Protein AF-A0A6G1GHL9-F1 (afdb_monomer)

Sequence (112 aa):
MAHLPLRDIEAWVNRSIEERRAEVAKRKGYVARPMNSFMLYRSAFADRTKEWCTQNNHQVVSSISGESWPLEPPEIREQYNEWARIERVNHQNAHPNYKFSPSKAGVNKKRK

Organism: NCBI:txid1392243

Foldseek 3Di:
DDPDFFPDLVCVLPPALVVQVVVCVVVVNDRDDQDALLRSQLNRCQVVVCVVVVDNDPVVSSVVSVVCVVVDDPVSSVVSRVSSVSSNVNSCVSCVPDDDDPPPDPDDPDPD

Radius of gyration: 15.87 Å; Cα contacts (8 Å, |Δi|>4): 78; chains: 1; bounding box: 41×31×41 Å

Nearest PDB structures (foldseek):
  4y60-assembly1_C  TM=8.985E-01  e=7.296E-03  Mus musculus
  6t78-assembly1_A  TM=8.575E-01  e=9.084E-03  Homo sapiens
  6jrp-assembly2_D  TM=8.679E-01  e=1.131E-02  Homo sapiens
  7m5w-assembly1_A  TM=8.654E-01  e=1.852E-02  Homo sapiens
  2e6o-assembly1_A  TM=8.977E-01  e=3.988E-02  Homo sapiens

Mean predicted aligned error: 7.63 Å

Solvent-accessible surface area (backbone atoms only — not comparable to full-atom values): 6756 Å² total; per-residue (Å²): 130,85,79,71,77,61,53,65,59,67,60,58,44,66,53,50,55,65,57,57,51,49,54,19,55,76,49,77,66,49,76,74,80,66,51,46,34,66,56,49,52,40,57,29,44,41,65,60,45,34,68,73,56,81,46,91,4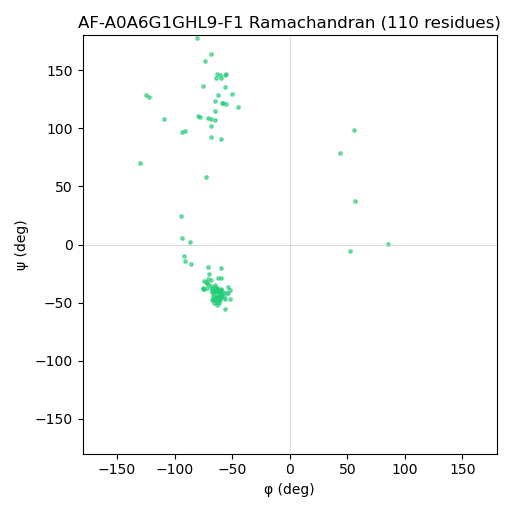9,67,64,59,45,49,53,54,41,60,65,45,59,81,72,50,55,68,68,58,56,49,52,33,46,51,46,20,52,47,22,45,51,49,45,41,71,59,38,74,85,70,69,94,69,82,73,85,73,79,75,86,80,79,86,126

Secondary structure (DSSP, 8-state):
---PPPP-HHHHHT--HHHHHHHHHHTTT--PPPP-HHHHHHHHHHHHHHHHHSS--HHHHHHHHHHHGGGS-HHHHHHHHHHHHHHHHHHHHH-TT---------S-----

Structure (mmCIF, N/CA/C/O backbone):
data_AF-A0A6G1GHL9-F1
#
_entry.id   AF-A0A6G1GHL9-F1
#
loop_
_atom_site.group_PDB
_atom_site.id
_atom_site.type_symbol
_atom_site.label_atom_id
_atom_site.label_alt_id
_atom_site.label_comp_id
_atom_site.label_asym_id
_atom_site.label_entity_id
_atom_site.label_seq_id
_atom_site.pdbx_PDB_ins_code
_atom_site.Cartn_x
_atom_site.Cartn_y
_atom_site.Cartn_z
_atom_site.occupancy
_atom_site.B_iso_or_equiv
_atom_site.auth_seq_id
_atom_site.auth_comp_id
_atom_site.auth_asym_id
_atom_site.auth_atom_id
_atom_site.pdbx_PDB_model_num
ATOM 1 N N . MET A 1 1 ? -21.022 18.494 3.499 1.00 39.38 1 MET A N 1
ATOM 2 C CA . MET A 1 1 ? -19.700 17.937 3.858 1.00 39.38 1 MET A CA 1
ATOM 3 C C . MET A 1 1 ? -19.109 17.348 2.591 1.00 39.38 1 MET A C 1
ATOM 5 O O . MET A 1 1 ? -19.753 16.490 2.004 1.00 39.38 1 MET A O 1
ATOM 9 N N . ALA A 1 2 ? -17.987 17.870 2.092 1.00 42.25 2 ALA A N 1
ATOM 10 C CA . ALA A 1 2 ? -17.382 17.351 0.868 1.00 42.25 2 ALA A CA 1
ATOM 11 C C . ALA A 1 2 ? -16.910 15.911 1.123 1.00 42.25 2 ALA A C 1
ATOM 13 O O . ALA A 1 2 ? -16.045 15.683 1.968 1.00 42.25 2 ALA A O 1
ATOM 14 N N . HIS A 1 3 ? -17.516 14.932 0.447 1.00 50.50 3 HIS A N 1
ATOM 15 C CA . HIS A 1 3 ? -17.009 13.565 0.431 1.00 50.50 3 HIS A CA 1
ATOM 16 C C . HIS A 1 3 ? -15.694 13.583 -0.339 1.00 50.50 3 HIS A C 1
ATOM 18 O O . HIS A 1 3 ? -15.686 13.485 -1.562 1.00 50.50 3 HIS A O 1
ATOM 24 N N . LEU A 1 4 ? -14.580 13.750 0.369 1.00 56.78 4 LEU A N 1
ATOM 25 C CA . LEU A 1 4 ? -13.271 13.560 -0.238 1.00 56.78 4 LEU A CA 1
ATOM 26 C C . LEU A 1 4 ? -13.214 12.127 -0.764 1.00 56.78 4 LEU A C 1
ATOM 28 O O . LEU A 1 4 ? -13.451 11.200 0.033 1.00 56.78 4 LEU A O 1
ATOM 32 N N . PRO A 1 5 ? -12.972 11.934 -2.070 1.00 66.12 5 PRO A N 1
ATOM 33 C CA . PRO A 1 5 ? -12.921 10.605 -2.641 1.00 66.12 5 PRO A CA 1
ATOM 34 C C . PRO A 1 5 ? -11.777 9.851 -1.969 1.00 66.12 5 PRO A C 1
ATOM 36 O O . PRO A 1 5 ? -10.659 10.356 -1.855 1.00 66.12 5 PRO A O 1
ATOM 39 N N . LEU A 1 6 ? -12.077 8.653 -1.467 1.00 71.88 6 LEU A N 1
ATOM 40 C CA . LEU A 1 6 ? -11.020 7.744 -1.050 1.00 71.88 6 LEU A CA 1
ATOM 41 C C . LEU A 1 6 ? -10.168 7.439 -2.276 1.00 71.88 6 LEU A C 1
ATOM 43 O O . LEU A 1 6 ? -10.676 7.370 -3.398 1.00 71.88 6 LEU A O 1
ATOM 47 N N . ARG A 1 7 ? -8.867 7.263 -2.058 1.00 83.12 7 ARG A N 1
ATOM 48 C CA . ARG A 1 7 ? -7.986 6.831 -3.134 1.00 83.12 7 ARG A CA 1
ATOM 49 C C . ARG A 1 7 ? -8.506 5.519 -3.711 1.00 83.12 7 ARG A C 1
ATOM 51 O O . ARG A 1 7 ? -8.812 4.593 -2.963 1.00 83.12 7 ARG A O 1
ATOM 58 N N . ASP A 1 8 ? -8.527 5.440 -5.033 1.00 88.62 8 ASP A N 1
ATOM 59 C CA . ASP A 1 8 ? -8.889 4.223 -5.740 1.00 88.62 8 ASP A CA 1
ATOM 60 C C . ASP A 1 8 ? -7.806 3.147 -5.538 1.00 88.62 8 ASP A C 1
ATOM 62 O O . ASP A 1 8 ? -6.708 3.195 -6.109 1.00 88.62 8 ASP A O 1
ATOM 66 N N . ILE A 1 9 ? -8.100 2.203 -4.642 1.00 91.81 9 ILE A N 1
ATOM 67 C CA . ILE A 1 9 ? -7.216 1.080 -4.329 1.00 91.81 9 ILE A CA 1
ATOM 68 C C . ILE A 1 9 ? -7.227 0.044 -5.447 1.00 91.81 9 ILE A C 1
ATOM 70 O O . ILE A 1 9 ? -6.193 -0.574 -5.697 1.00 91.81 9 ILE A O 1
ATOM 74 N N . GLU A 1 10 ? -8.342 -0.110 -6.156 1.00 91.50 10 GLU A N 1
ATOM 75 C CA . GLU A 1 10 ? -8.448 -1.035 -7.277 1.00 91.50 10 GLU A CA 1
ATOM 76 C C . GLU A 1 10 ? -7.546 -0.593 -8.434 1.00 91.50 10 GLU A C 1
ATOM 78 O O . GLU A 1 10 ? -6.733 -1.383 -8.925 1.00 91.50 10 GLU A O 1
ATOM 83 N N . ALA A 1 11 ? -7.605 0.688 -8.805 1.00 92.50 11 ALA A N 1
ATOM 84 C CA . ALA A 1 11 ? -6.700 1.269 -9.792 1.00 92.50 11 ALA A CA 1
ATOM 85 C C . ALA A 1 11 ? -5.238 1.154 -9.342 1.00 92.50 11 ALA A C 1
ATOM 87 O O . ALA A 1 11 ? -4.355 0.830 -10.137 1.00 92.50 11 ALA A O 1
ATOM 88 N N . TRP A 1 12 ? -4.966 1.351 -8.046 1.00 91.44 12 TRP A N 1
ATOM 89 C CA . TRP A 1 12 ? -3.618 1.180 -7.517 1.00 91.44 12 TRP A CA 1
ATOM 90 C C . TRP A 1 12 ? -3.107 -0.252 -7.693 1.00 91.44 12 TRP A C 1
ATOM 92 O O . TRP A 1 12 ? -2.003 -0.431 -8.206 1.00 91.44 12 TRP A O 1
ATOM 102 N N . VAL A 1 13 ? -3.858 -1.280 -7.293 1.00 93.44 13 VAL A N 1
ATOM 103 C CA . VAL A 1 13 ? -3.370 -2.669 -7.385 1.00 93.44 13 VAL A CA 1
ATOM 104 C C . VAL A 1 13 ? -3.271 -3.171 -8.824 1.00 93.44 13 VAL A C 1
ATOM 106 O O . VAL A 1 13 ? -2.415 -4.011 -9.114 1.00 93.44 13 VAL A O 1
ATOM 109 N N . ASN A 1 14 ? -4.058 -2.608 -9.740 1.00 93.44 14 ASN A N 1
ATOM 110 C CA . ASN A 1 14 ? -4.039 -2.946 -11.164 1.00 93.44 14 ASN A CA 1
ATOM 111 C C . ASN A 1 14 ? -3.136 -2.041 -12.021 1.00 93.44 14 ASN A C 1
ATOM 113 O O . ASN A 1 14 ? -3.090 -2.213 -13.237 1.00 93.44 14 ASN A O 1
ATOM 117 N N . ARG A 1 15 ? -2.373 -1.125 -11.406 1.00 94.38 15 ARG A N 1
ATOM 118 C CA . ARG A 1 15 ? -1.402 -0.273 -12.114 1.00 94.38 15 ARG A CA 1
ATOM 119 C C . ARG A 1 15 ? -0.379 -1.090 -12.906 1.00 94.38 15 ARG A C 1
ATOM 121 O O . ARG A 1 15 ? 0.034 -2.177 -12.468 1.00 94.38 15 ARG A O 1
ATOM 128 N N . SER A 1 16 ? 0.044 -0.550 -14.046 1.00 94.62 16 SER A N 1
ATOM 129 C CA . SER A 1 16 ? 0.800 -1.295 -15.052 1.00 94.62 16 SER A CA 1
ATOM 130 C C . SER A 1 16 ? 2.215 -1.664 -14.583 1.00 94.62 16 SER A C 1
ATOM 132 O O . SER A 1 16 ? 2.760 -1.113 -13.617 1.00 94.62 16 SER A O 1
ATOM 134 N N . ILE A 1 17 ? 2.850 -2.616 -15.273 1.00 92.88 17 ILE A N 1
ATOM 135 C CA . ILE A 1 17 ? 4.242 -2.997 -14.986 1.00 92.88 17 ILE A CA 1
ATOM 136 C C . ILE A 1 17 ? 5.184 -1.810 -15.232 1.00 92.88 17 ILE A C 1
ATOM 138 O O . ILE A 1 17 ? 6.137 -1.617 -14.473 1.00 92.88 17 ILE A O 1
ATOM 142 N N . GLU A 1 18 ? 4.919 -1.002 -16.260 1.00 93.94 18 GLU A N 1
ATOM 143 C CA . GLU A 1 18 ? 5.682 0.205 -16.584 1.00 93.94 18 GLU A CA 1
ATOM 144 C C . GLU A 1 18 ? 5.622 1.218 -15.440 1.00 93.94 18 GLU A C 1
ATOM 146 O O . GLU A 1 18 ? 6.666 1.708 -15.006 1.00 93.94 18 GLU A O 1
ATOM 151 N N . GLU A 1 19 ? 4.431 1.475 -14.891 1.00 93.69 19 GLU A N 1
ATOM 152 C CA . GLU A 1 19 ? 4.251 2.386 -13.757 1.00 93.69 19 GLU A CA 1
ATOM 153 C C . GLU A 1 19 ? 5.009 1.896 -12.519 1.00 93.69 19 GLU A C 1
ATOM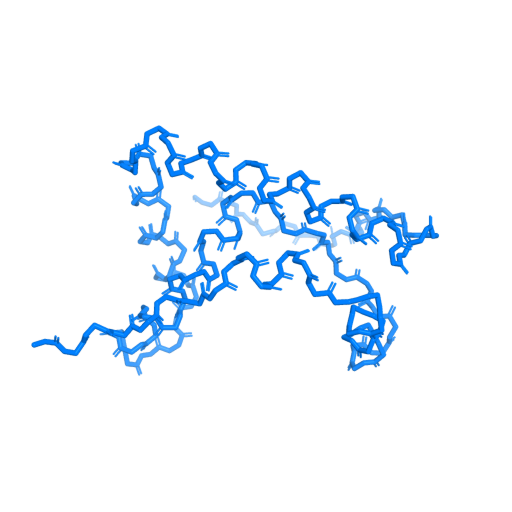 155 O O . GLU A 1 19 ? 5.770 2.651 -11.907 1.00 93.69 19 GLU A O 1
ATOM 160 N N . ARG A 1 20 ? 4.896 0.601 -12.196 1.00 92.56 20 ARG A N 1
ATOM 161 C CA . ARG A 1 20 ? 5.627 -0.025 -11.077 1.00 92.56 20 ARG A CA 1
ATOM 162 C C . ARG A 1 20 ? 7.141 0.103 -11.247 1.00 92.56 20 ARG A C 1
ATOM 164 O O . ARG A 1 20 ? 7.856 0.442 -10.305 1.00 92.56 20 ARG A O 1
ATOM 171 N N . ARG A 1 21 ? 7.659 -0.117 -12.457 1.00 91.50 21 ARG A N 1
ATOM 172 C CA . ARG A 1 21 ? 9.091 0.056 -12.757 1.00 91.50 21 ARG A CA 1
ATOM 173 C C . ARG A 1 21 ? 9.520 1.522 -12.687 1.00 91.50 21 ARG A C 1
ATOM 175 O O . ARG A 1 21 ? 10.600 1.804 -12.165 1.00 91.50 21 ARG A O 1
ATOM 182 N N . ALA A 1 22 ? 8.679 2.453 -13.130 1.00 93.00 22 ALA A N 1
ATOM 183 C CA . ALA A 1 22 ? 8.941 3.885 -13.023 1.00 93.00 22 ALA A CA 1
ATOM 184 C C . ALA A 1 22 ? 9.010 4.353 -11.557 1.00 93.00 22 ALA A C 1
ATOM 186 O O . ALA A 1 22 ? 9.873 5.162 -11.212 1.00 93.00 22 ALA A O 1
ATOM 187 N N . GLU A 1 23 ? 8.167 3.819 -10.664 1.00 91.25 23 GLU A N 1
ATOM 188 C CA . GLU A 1 23 ? 8.248 4.074 -9.215 1.00 91.25 23 GLU A CA 1
ATOM 189 C C . GLU A 1 23 ? 9.604 3.651 -8.634 1.00 91.25 23 GLU A C 1
ATOM 191 O O . GLU A 1 23 ? 10.207 4.386 -7.847 1.00 91.25 23 GLU A O 1
ATOM 196 N N . VAL A 1 24 ? 10.108 2.486 -9.045 1.00 91.12 24 VAL A N 1
ATOM 197 C CA . VAL A 1 24 ? 11.421 1.975 -8.627 1.00 91.12 24 VAL A CA 1
ATOM 198 C C . VAL A 1 24 ? 12.550 2.851 -9.163 1.00 91.12 24 VAL A C 1
ATOM 200 O O . VAL A 1 24 ? 13.464 3.197 -8.410 1.00 91.12 24 VAL A O 1
ATOM 203 N N . ALA A 1 25 ? 12.468 3.283 -10.424 1.00 91.12 25 ALA A N 1
ATOM 204 C CA . ALA A 1 25 ? 13.432 4.210 -11.014 1.00 91.12 25 ALA A CA 1
ATOM 205 C C . ALA A 1 25 ? 13.477 5.545 -10.246 1.00 91.12 25 ALA A C 1
ATOM 207 O O . ALA A 1 25 ? 14.555 6.002 -9.861 1.00 91.12 25 ALA A O 1
ATOM 208 N N . LYS A 1 26 ? 12.311 6.116 -9.904 1.00 91.75 26 LYS A N 1
ATOM 209 C CA . LYS A 1 26 ? 12.201 7.327 -9.064 1.00 91.75 26 LYS A CA 1
ATOM 210 C C . LYS A 1 26 ? 12.822 7.144 -7.675 1.00 91.75 26 LYS A C 1
ATOM 212 O O . LYS A 1 26 ? 13.317 8.101 -7.086 1.00 91.75 26 LYS A O 1
ATOM 217 N N . ARG A 1 27 ? 12.834 5.915 -7.152 1.00 88.88 27 ARG A N 1
ATOM 218 C CA . ARG A 1 27 ? 13.432 5.552 -5.856 1.00 88.88 27 ARG A CA 1
ATOM 219 C C . ARG A 1 27 ? 14.872 5.049 -5.973 1.00 88.88 27 ARG A C 1
ATOM 221 O O . ARG A 1 27 ? 15.330 4.318 -5.098 1.00 88.88 27 ARG A O 1
ATOM 228 N N . LYS A 1 28 ? 15.597 5.433 -7.031 1.00 90.88 28 LYS A N 1
ATOM 229 C CA . LYS A 1 28 ? 17.003 5.048 -7.258 1.00 90.88 28 LYS A CA 1
ATOM 230 C C . LYS A 1 28 ? 17.207 3.523 -7.278 1.00 90.88 28 LYS A C 1
ATOM 232 O O . LYS A 1 28 ? 18.184 3.016 -6.737 1.00 90.88 28 LYS A O 1
ATOM 237 N N . GLY A 1 29 ? 16.256 2.785 -7.852 1.00 87.88 29 GLY A N 1
ATOM 238 C CA . GLY A 1 29 ? 16.305 1.323 -7.934 1.00 87.88 29 GLY A CA 1
ATOM 239 C C . GLY A 1 29 ? 15.754 0.591 -6.706 1.00 87.88 29 GLY A C 1
ATOM 240 O O . GLY A 1 29 ? 15.731 -0.638 -6.691 1.00 87.88 29 GLY A O 1
ATOM 241 N N . TYR A 1 30 ? 15.281 1.304 -5.677 1.00 88.44 30 TYR A N 1
ATOM 242 C CA . TYR A 1 30 ? 14.713 0.668 -4.492 1.00 88.44 30 TYR A CA 1
ATOM 243 C C . TYR A 1 30 ? 13.284 0.164 -4.740 1.00 88.44 30 TYR A C 1
ATOM 245 O O . TYR A 1 30 ? 12.327 0.940 -4.826 1.00 88.44 30 TYR A O 1
ATOM 253 N N . VAL A 1 31 ? 13.143 -1.162 -4.788 1.00 90.75 31 VAL A N 1
ATOM 254 C CA . VAL A 1 31 ? 11.852 -1.855 -4.844 1.00 90.75 31 VAL A CA 1
ATOM 255 C C . VAL A 1 31 ? 11.254 -1.917 -3.438 1.00 90.75 31 VAL A C 1
ATOM 257 O O . VAL A 1 31 ? 11.768 -2.601 -2.549 1.00 90.75 31 VAL A O 1
ATOM 260 N N . ALA A 1 32 ? 10.171 -1.174 -3.212 1.00 89.81 32 ALA A N 1
ATOM 261 C CA . ALA A 1 32 ? 9.457 -1.232 -1.941 1.00 89.81 32 ALA A CA 1
ATOM 262 C C . ALA A 1 32 ? 8.654 -2.526 -1.809 1.00 89.81 32 ALA A C 1
ATOM 264 O O . ALA A 1 32 ? 8.311 -3.163 -2.793 1.00 89.81 32 ALA A O 1
ATOM 265 N N . ARG A 1 33 ? 8.338 -2.903 -0.570 1.00 91.81 33 ARG A N 1
ATOM 266 C CA . ARG A 1 33 ? 7.518 -4.089 -0.302 1.00 91.81 33 ARG A CA 1
ATOM 267 C C . ARG A 1 33 ? 6.109 -3.892 -0.885 1.00 91.81 33 ARG A C 1
ATOM 269 O O . ARG A 1 33 ? 5.587 -2.778 -0.759 1.00 91.81 33 ARG A O 1
ATOM 276 N N . PRO A 1 34 ? 5.475 -4.944 -1.432 1.00 93.06 34 PRO A N 1
ATOM 277 C CA . PRO A 1 34 ? 4.058 -4.886 -1.766 1.00 93.06 34 PRO A CA 1
ATOM 278 C C . PRO A 1 34 ? 3.240 -4.598 -0.502 1.00 93.06 34 PRO A C 1
ATOM 280 O O . PRO A 1 34 ? 3.580 -5.054 0.595 1.00 93.06 34 PRO A O 1
ATOM 283 N N . MET A 1 35 ? 2.179 -3.805 -0.646 1.00 93.69 35 MET A N 1
ATOM 284 C CA . MET A 1 35 ? 1.305 -3.462 0.474 1.00 93.69 35 MET A CA 1
ATOM 285 C C . MET A 1 35 ? 0.397 -4.644 0.826 1.00 93.69 35 MET A C 1
ATOM 287 O O . MET A 1 35 ? -0.156 -5.294 -0.055 1.00 93.69 35 MET A O 1
ATOM 291 N N . ASN A 1 36 ? 0.257 -4.920 2.124 1.00 94.75 36 ASN A N 1
ATOM 292 C CA . ASN A 1 36 ? -0.750 -5.853 2.630 1.00 94.75 36 ASN A CA 1
ATOM 293 C C . ASN A 1 36 ? -2.125 -5.163 2.734 1.00 94.75 36 ASN A C 1
ATOM 295 O O . ASN A 1 36 ? -2.232 -3.960 2.485 1.00 94.75 36 ASN A O 1
ATOM 299 N N . SER A 1 37 ? -3.157 -5.905 3.141 1.00 94.38 37 SER A N 1
ATOM 300 C CA . SER A 1 37 ? -4.536 -5.405 3.230 1.00 94.38 37 SER A CA 1
ATOM 301 C C . SER A 1 37 ? -4.658 -4.161 4.110 1.00 94.38 37 SER A C 1
ATOM 303 O O . SER A 1 37 ? -5.195 -3.149 3.670 1.00 94.38 37 SER A O 1
ATOM 305 N N . PHE A 1 38 ? -4.051 -4.175 5.299 1.00 92.69 38 PHE A N 1
ATOM 306 C CA . PHE A 1 38 ? -4.040 -3.012 6.191 1.00 92.69 38 PHE A CA 1
ATOM 307 C C . PHE A 1 38 ? -3.292 -1.803 5.606 1.00 92.69 38 PHE A C 1
ATOM 309 O O . PHE A 1 38 ? -3.728 -0.665 5.757 1.00 92.69 38 PHE A O 1
ATOM 316 N N . MET A 1 39 ? -2.158 -2.013 4.935 1.00 93.88 39 MET A N 1
ATOM 317 C CA . MET A 1 39 ? -1.385 -0.920 4.337 1.00 93.88 39 MET A CA 1
ATOM 318 C C . MET A 1 39 ? -2.124 -0.287 3.156 1.00 93.88 39 MET A C 1
ATOM 320 O O . MET A 1 39 ? -2.057 0.933 3.001 1.00 93.88 39 MET A O 1
ATOM 324 N N . LEU A 1 40 ? -2.846 -1.095 2.371 1.00 93.69 40 LEU A N 1
ATOM 325 C CA . LEU A 1 40 ? -3.759 -0.618 1.333 1.00 93.69 40 LEU A CA 1
ATOM 326 C C . LEU A 1 40 ? -4.893 0.200 1.957 1.00 93.69 40 LEU A C 1
ATOM 328 O O . LEU A 1 40 ? -5.089 1.343 1.547 1.00 93.69 40 LEU A O 1
ATOM 332 N N . TYR A 1 41 ? -5.547 -0.323 2.998 1.00 91.81 41 TYR A N 1
ATOM 333 C CA . TYR A 1 41 ? -6.604 0.380 3.728 1.00 91.81 41 TYR A CA 1
ATOM 334 C C . TYR A 1 41 ? -6.106 1.725 4.257 1.00 91.81 41 TYR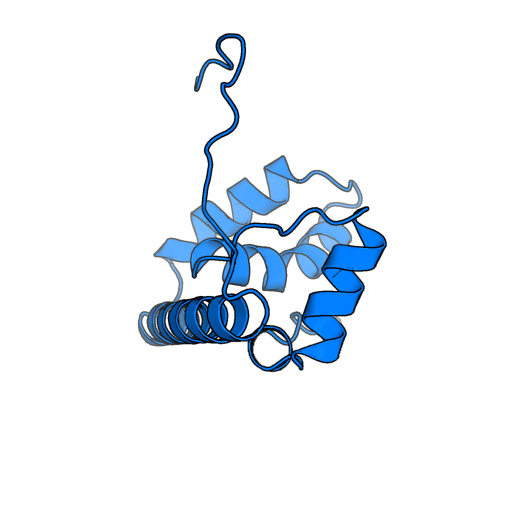 A C 1
ATOM 336 O O . TYR A 1 41 ? -6.589 2.773 3.847 1.00 91.81 41 TYR A O 1
ATOM 344 N N . ARG A 1 42 ? -5.021 1.739 5.035 1.00 91.00 42 ARG A N 1
ATOM 345 C CA . ARG A 1 42 ? -4.407 2.976 5.542 1.00 91.00 42 ARG A CA 1
ATOM 346 C C . ARG A 1 42 ? -4.086 3.976 4.423 1.00 91.00 42 ARG A C 1
ATOM 348 O O . ARG A 1 42 ? -4.197 5.180 4.630 1.00 91.00 42 ARG A O 1
ATOM 355 N N . SER A 1 43 ? -3.666 3.501 3.246 1.00 89.25 43 SER A N 1
ATOM 356 C CA . SER A 1 43 ? -3.376 4.370 2.097 1.00 89.25 43 SER A CA 1
ATOM 357 C C . SER A 1 43 ? -4.624 4.988 1.463 1.00 89.25 43 SER A C 1
ATOM 359 O O . SER A 1 43 ? -4.529 6.106 0.962 1.00 89.25 43 SER A O 1
ATOM 361 N N . ALA A 1 44 ? -5.773 4.308 1.532 1.00 87.44 44 ALA A N 1
ATOM 362 C CA . ALA A 1 44 ? -7.052 4.808 1.033 1.00 87.44 44 ALA A CA 1
ATOM 363 C C .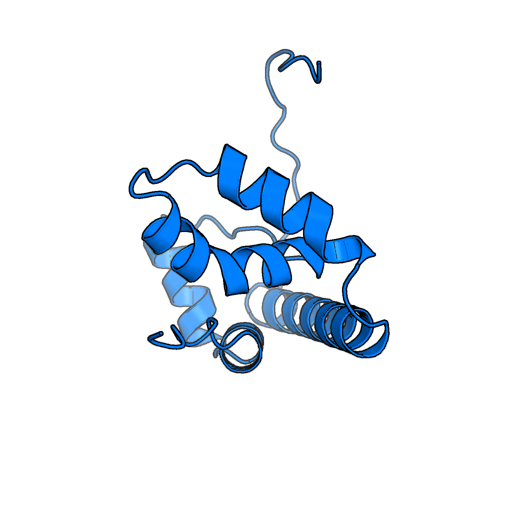 ALA A 1 44 ? -7.528 6.026 1.831 1.00 87.44 44 ALA A C 1
ATOM 365 O O . ALA A 1 44 ? -8.015 7.005 1.265 1.00 87.44 44 ALA A O 1
ATOM 366 N N . PHE A 1 45 ? -7.327 5.970 3.150 1.00 79.44 45 PHE A N 1
ATOM 367 C CA . PHE A 1 45 ? -7.756 6.996 4.098 1.00 79.44 45 PHE A CA 1
ATOM 368 C C . PHE A 1 45 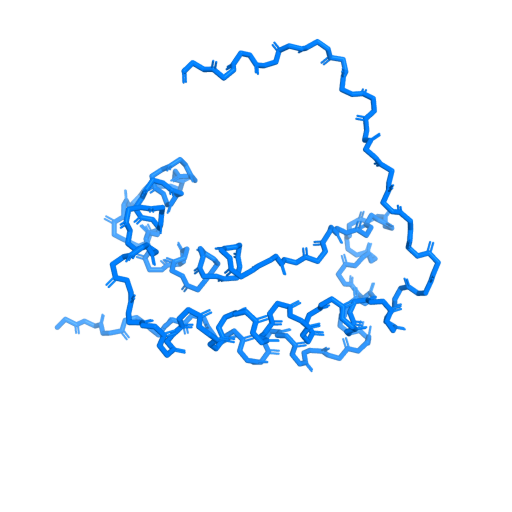? -6.698 8.070 4.355 1.00 79.44 45 PHE A C 1
ATOM 370 O O . PHE A 1 45 ? -7.038 9.126 4.878 1.00 79.44 45 PHE A O 1
ATOM 377 N N . ALA A 1 46 ? -5.437 7.850 3.966 1.00 78.31 46 ALA A N 1
ATOM 378 C CA . ALA A 1 46 ? -4.334 8.760 4.277 1.00 78.31 46 ALA A CA 1
ATOM 379 C C . ALA A 1 46 ? -4.594 10.208 3.843 1.00 78.31 46 ALA A C 1
ATOM 381 O O . ALA A 1 46 ? -4.271 11.125 4.595 1.00 78.31 46 ALA A O 1
ATOM 382 N N . ASP A 1 47 ? -5.169 10.423 2.660 1.00 73.62 47 ASP A N 1
ATOM 383 C CA . ASP A 1 47 ? -5.427 11.774 2.157 1.00 73.62 47 ASP A CA 1
ATOM 384 C C . ASP A 1 47 ? -6.628 12.420 2.863 1.00 73.62 47 ASP A C 1
ATOM 386 O O . ASP A 1 47 ? -6.529 13.565 3.299 1.00 73.62 47 ASP A O 1
ATOM 390 N N . ARG A 1 48 ? -7.681 11.643 3.158 1.00 73.19 48 ARG A N 1
ATOM 391 C CA . ARG A 1 48 ? -8.803 12.090 4.002 1.00 73.19 48 ARG A CA 1
ATOM 392 C C . ARG A 1 48 ? -8.336 12.492 5.405 1.00 73.19 48 ARG A C 1
ATOM 394 O O . ARG A 1 48 ? -8.744 13.527 5.922 1.00 73.19 48 ARG A O 1
ATOM 401 N N . THR A 1 49 ? -7.466 11.698 6.028 1.00 67.25 49 THR A N 1
ATOM 402 C CA . THR A 1 49 ? -6.975 11.990 7.381 1.00 67.25 49 THR A CA 1
ATOM 403 C C . THR A 1 49 ? -6.018 13.184 7.406 1.00 67.25 49 THR A C 1
ATOM 405 O O . THR A 1 49 ? -6.030 13.942 8.371 1.00 67.25 49 THR A O 1
ATOM 408 N N . LYS A 1 50 ? -5.203 13.394 6.362 1.00 69.50 50 LYS A N 1
ATOM 409 C CA . LYS A 1 50 ? -4.348 14.593 6.259 1.00 69.50 50 LYS A CA 1
ATOM 410 C C . LYS A 1 50 ? -5.172 15.874 6.214 1.00 69.50 50 LYS A C 1
ATOM 412 O O . LYS A 1 50 ? -4.790 16.842 6.864 1.00 69.50 50 LYS A O 1
ATOM 417 N N . GLU A 1 51 ? -6.279 15.872 5.475 1.00 68.44 51 GLU A N 1
ATOM 418 C CA . GLU A 1 51 ? -7.161 17.038 5.400 1.00 68.44 51 GLU A CA 1
ATOM 419 C C . GLU A 1 51 ? -7.841 17.336 6.738 1.00 68.44 51 GLU A C 1
ATOM 421 O O . GLU A 1 51 ? -7.913 18.493 7.140 1.00 68.44 51 GLU A O 1
ATOM 426 N N . TRP A 1 52 ? -8.272 16.308 7.473 1.00 65.75 52 TRP A N 1
ATOM 427 C CA . TRP A 1 52 ? -8.893 16.497 8.788 1.00 65.75 52 TRP A CA 1
ATOM 428 C C . TRP A 1 52 ? -7.914 16.893 9.889 1.00 65.75 52 TRP A C 1
ATOM 430 O O . TRP A 1 52 ? -8.298 17.601 10.817 1.00 65.75 52 TRP A O 1
ATOM 440 N N . CYS A 1 53 ? -6.666 16.431 9.822 1.00 61.88 53 CYS A N 1
ATOM 441 C CA . CYS A 1 53 ? -5.710 16.669 10.897 1.00 61.88 53 CYS A CA 1
ATOM 442 C C . CYS A 1 53 ? -4.857 17.929 10.720 1.00 61.88 53 CYS A C 1
ATOM 444 O O . CYS A 1 53 ? -4.137 18.253 11.662 1.00 61.88 53 CYS A O 1
ATOM 446 N N . THR A 1 54 ? -4.878 18.606 9.560 1.00 60.03 54 THR A N 1
ATOM 447 C CA . THR A 1 54 ? -4.100 19.831 9.213 1.00 60.03 54 THR A CA 1
ATOM 448 C C . THR A 1 54 ? -2.574 19.742 9.443 1.00 60.03 54 THR A C 1
ATOM 450 O O . THR A 1 54 ? -1.811 20.628 9.069 1.00 60.03 54 THR A O 1
ATOM 453 N N . GLN A 1 55 ? -2.102 18.645 10.026 1.00 58.06 55 GLN A N 1
ATOM 454 C CA . GLN A 1 55 ? -0.736 18.264 10.309 1.00 58.06 55 GLN A CA 1
ATOM 455 C C . GLN A 1 55 ? -0.529 16.894 9.674 1.00 58.06 55 GLN A C 1
ATOM 457 O O . GLN A 1 55 ? -1.297 15.957 9.901 1.00 58.06 55 GLN A O 1
ATOM 462 N N . ASN A 1 56 ? 0.528 16.765 8.876 1.00 62.91 56 ASN A N 1
ATOM 463 C CA . ASN A 1 56 ? 0.905 15.532 8.187 1.00 62.91 56 ASN A CA 1
ATOM 464 C C . ASN A 1 56 ? 1.484 14.495 9.177 1.00 62.91 56 ASN A C 1
ATOM 466 O O . ASN A 1 56 ? 2.637 14.078 9.066 1.00 62.91 56 ASN A O 1
ATOM 470 N N . ASN A 1 57 ? 0.707 14.113 10.195 1.00 76.25 57 ASN A N 1
ATOM 471 C CA . ASN A 1 57 ? 1.138 13.200 11.242 1.00 76.25 57 ASN A CA 1
ATOM 472 C C . ASN A 1 57 ? 0.746 11.757 10.901 1.00 76.25 57 ASN A C 1
ATOM 474 O O . ASN A 1 57 ? -0.359 11.291 11.179 1.00 76.25 57 ASN A O 1
ATOM 478 N N . HIS A 1 58 ? 1.698 11.014 10.338 1.00 80.19 58 HIS A N 1
ATOM 479 C CA . HIS A 1 58 ? 1.521 9.601 10.003 1.00 80.19 58 HIS A CA 1
ATOM 480 C C . HIS A 1 58 ? 1.195 8.699 11.206 1.00 80.19 58 HIS A C 1
ATOM 482 O O . HIS A 1 58 ? 0.671 7.602 10.988 1.00 80.19 58 HIS A O 1
ATOM 488 N N . GLN A 1 59 ? 1.495 9.120 12.443 1.00 83.12 59 GLN A N 1
ATOM 489 C CA . GLN A 1 59 ? 1.107 8.373 13.644 1.00 83.12 59 GLN A CA 1
ATOM 490 C C . GLN A 1 59 ? -0.411 8.392 13.800 1.00 83.12 59 GLN A C 1
ATOM 492 O O . GLN A 1 59 ? -1.013 7.331 13.901 1.00 83.12 59 GLN A O 1
ATOM 497 N N . VAL A 1 60 ? -1.025 9.573 13.681 1.00 81.12 60 VAL A N 1
ATOM 498 C CA . VAL A 1 6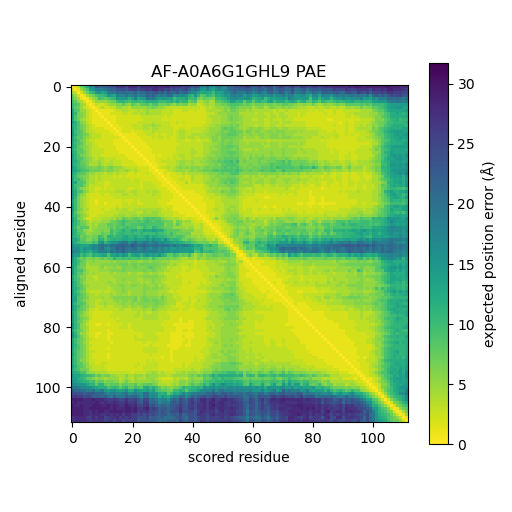0 ? -2.479 9.753 13.795 1.00 81.12 60 VAL A CA 1
ATOM 499 C C . VAL A 1 60 ? -3.215 8.956 12.719 1.00 81.12 60 VAL A C 1
ATOM 501 O O . VAL A 1 60 ? -4.122 8.195 13.038 1.00 81.12 60 VAL A O 1
ATOM 504 N N . VAL A 1 61 ? -2.756 9.027 11.463 1.00 82.62 61 VAL A N 1
ATOM 505 C CA . VAL A 1 61 ? -3.327 8.227 10.359 1.00 82.62 61 VAL A CA 1
ATOM 506 C C . VAL A 1 61 ? -3.309 6.733 10.679 1.00 82.62 61 VAL A C 1
ATOM 508 O O . VAL A 1 61 ? -4.269 6.020 10.395 1.00 82.62 61 VAL A O 1
ATOM 511 N N . SER A 1 62 ? -2.213 6.250 11.264 1.00 85.25 62 SER A N 1
ATOM 512 C CA . SER A 1 62 ? -2.051 4.828 11.565 1.00 85.25 62 SER A CA 1
ATOM 513 C C . SER A 1 62 ? -2.884 4.399 12.773 1.00 85.25 62 SER A C 1
ATOM 515 O O . SER A 1 62 ? -3.449 3.313 12.722 1.00 85.25 62 SER A O 1
ATOM 517 N N . SER A 1 63 ? -3.004 5.240 13.806 1.00 87.06 63 SER A N 1
ATOM 518 C CA . SER A 1 63 ? -3.877 4.980 14.957 1.00 87.06 63 SER A CA 1
ATOM 519 C C . SER A 1 63 ? -5.341 4.907 14.531 1.00 87.06 63 SER A C 1
ATOM 521 O O . SER A 1 63 ? -5.979 3.884 14.748 1.00 87.06 63 SER A O 1
ATOM 523 N N . ILE A 1 64 ? -5.837 5.919 13.810 1.00 85.50 64 ILE A N 1
ATOM 524 C CA . ILE A 1 64 ? -7.235 5.968 13.354 1.00 85.50 64 ILE A CA 1
ATOM 525 C C . ILE A 1 64 ? -7.549 4.793 12.422 1.00 85.50 64 ILE A C 1
ATOM 527 O O . ILE A 1 64 ? -8.557 4.111 12.594 1.00 85.50 64 ILE A O 1
ATOM 531 N N . SER A 1 65 ? -6.670 4.517 11.451 1.00 88.31 65 SER A N 1
ATOM 532 C CA . SER A 1 65 ? -6.868 3.377 10.545 1.00 88.31 65 SER A CA 1
ATOM 533 C C . SER A 1 65 ? -6.803 2.044 11.295 1.00 88.31 65 SER A C 1
ATOM 535 O O . SER A 1 6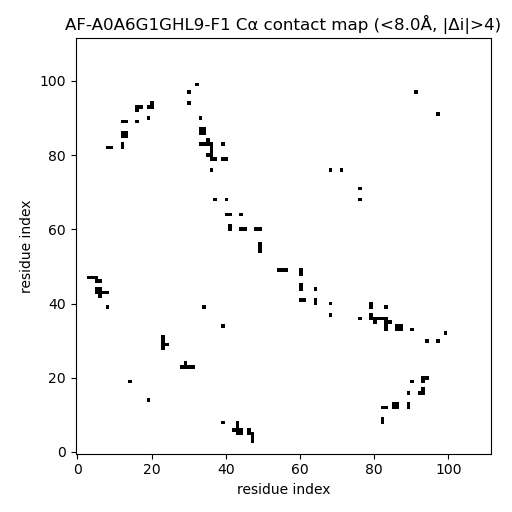5 ? -7.510 1.111 10.934 1.00 88.31 65 SER A O 1
ATOM 537 N N . GLY A 1 66 ? -5.957 1.940 12.325 1.00 89.81 66 GLY A N 1
ATOM 538 C CA . GLY A 1 66 ? -5.820 0.749 13.163 1.00 89.81 66 GLY A CA 1
ATOM 539 C C . GLY A 1 66 ? -7.057 0.470 14.013 1.00 89.81 66 GLY A C 1
ATOM 540 O O . GLY A 1 66 ? -7.452 -0.685 14.128 1.00 89.81 66 GLY A O 1
ATOM 541 N N . GLU A 1 67 ? -7.680 1.515 14.556 1.00 89.81 67 GLU A N 1
ATOM 542 C CA . GLU A 1 67 ? -8.940 1.427 15.304 1.00 89.81 67 GLU A CA 1
ATOM 543 C C . GLU A 1 67 ? -10.133 1.131 14.387 1.00 89.81 67 GLU A C 1
ATOM 545 O O . GLU A 1 67 ? -11.002 0.341 14.746 1.00 89.81 67 GLU A O 1
ATOM 550 N N . SER A 1 68 ? -10.149 1.711 13.183 1.00 88.88 68 SER A N 1
ATOM 551 C CA . SER A 1 68 ? -11.250 1.542 12.223 1.00 88.88 68 SER A CA 1
ATOM 552 C C . SER A 1 68 ? -11.234 0.167 11.552 1.00 88.88 68 SER A C 1
ATOM 554 O O . SER A 1 68 ? -12.277 -0.449 11.376 1.00 88.88 68 SER A O 1
ATOM 556 N N . TRP A 1 69 ? -10.053 -0.366 11.226 1.00 91.19 69 TRP A N 1
ATOM 557 C CA . TRP A 1 69 ? -9.899 -1.630 10.497 1.00 91.19 69 TRP A CA 1
ATOM 558 C C . TRP A 1 69 ? -10.665 -2.843 11.071 1.00 91.19 69 TRP A C 1
ATOM 560 O O . TRP A 1 69 ? -11.304 -3.550 10.291 1.00 91.19 69 TRP A O 1
ATOM 570 N N . PRO A 1 70 ? -10.642 -3.140 12.387 1.00 90.94 70 PRO A N 1
ATOM 571 C CA . PRO A 1 70 ? -11.431 -4.241 12.942 1.00 90.94 70 PRO A CA 1
ATOM 572 C C . PRO A 1 70 ? -12.942 -3.966 12.972 1.00 90.94 70 PRO A C 1
ATOM 574 O O . PRO A 1 70 ? -13.701 -4.925 13.088 1.00 90.94 70 PRO A O 1
ATOM 577 N N . LEU A 1 71 ? -13.361 -2.697 12.885 1.00 91.19 71 LEU A N 1
ATOM 578 C CA . LEU A 1 71 ? -14.765 -2.270 12.870 1.00 91.19 71 LEU A CA 1
ATOM 579 C C . LEU A 1 71 ? -15.376 -2.294 11.463 1.00 91.19 71 LEU A C 1
ATOM 581 O O . LEU A 1 71 ? -16.597 -2.255 11.332 1.00 91.19 71 LEU A O 1
ATOM 585 N N . GLU A 1 72 ? -14.543 -2.346 10.422 1.00 90.69 72 GLU A N 1
ATOM 586 C CA . GLU A 1 72 ? -15.009 -2.434 9.042 1.00 90.69 72 GLU A CA 1
ATOM 587 C C . GLU A 1 72 ? -15.785 -3.736 8.785 1.00 90.69 72 GLU A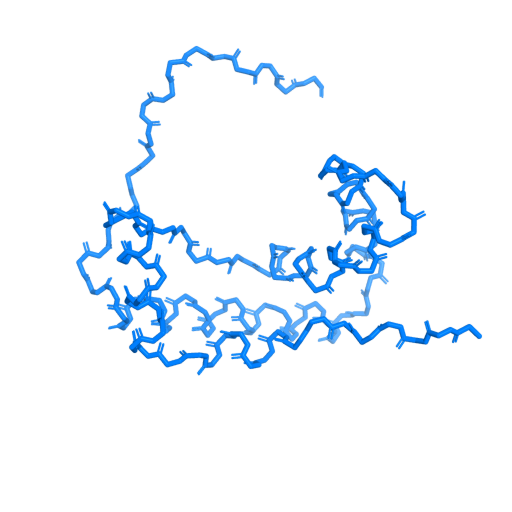 C 1
ATOM 589 O O . GLU A 1 72 ? -15.431 -4.789 9.338 1.00 90.69 72 GLU A O 1
ATOM 594 N N . PRO A 1 73 ? -16.795 -3.699 7.897 1.00 94.19 73 PRO A N 1
ATOM 595 C CA . PRO A 1 73 ? -17.543 -4.884 7.514 1.00 94.19 73 PRO A CA 1
ATOM 596 C C . PRO A 1 73 ? -16.631 -6.005 6.983 1.00 94.19 73 PRO A C 1
ATOM 598 O O . PRO A 1 73 ? -15.605 -5.722 6.342 1.00 94.19 73 PRO A O 1
ATOM 601 N N . PRO A 1 74 ? -16.985 -7.284 7.215 1.00 93.06 74 PRO A N 1
ATOM 602 C CA . PRO A 1 74 ? -16.225 -8.423 6.706 1.00 93.06 74 PRO A CA 1
ATOM 603 C C . PRO A 1 74 ? -15.953 -8.342 5.201 1.00 93.06 74 PRO A C 1
ATOM 605 O O . PRO A 1 74 ? -14.832 -8.608 4.774 1.00 93.06 74 PRO A O 1
ATOM 608 N N . GLU A 1 75 ? -16.928 -7.881 4.420 1.00 94.19 75 GLU A N 1
ATOM 609 C CA . GLU A 1 75 ? -16.859 -7.769 2.963 1.00 94.19 75 GLU A CA 1
ATOM 610 C C . GLU A 1 75 ? -15.752 -6.800 2.527 1.00 94.19 75 GLU A C 1
ATOM 612 O O . GLU A 1 75 ? -14.981 -7.088 1.611 1.00 94.19 75 GLU A O 1
ATOM 617 N N . ILE A 1 76 ? -15.612 -5.672 3.231 1.00 91.38 76 ILE A N 1
ATOM 618 C CA . ILE A 1 76 ? -14.552 -4.691 2.970 1.00 91.38 76 ILE A CA 1
ATOM 619 C C . ILE A 1 76 ? -13.195 -5.304 3.300 1.00 91.38 76 ILE A C 1
ATOM 621 O O . ILE A 1 76 ? -12.253 -5.237 2.508 1.00 91.38 76 ILE A O 1
ATOM 625 N N . ARG A 1 77 ? -13.078 -5.958 4.456 1.00 92.12 77 ARG A N 1
ATOM 626 C CA . ARG A 1 77 ? -11.825 -6.609 4.851 1.00 92.12 77 ARG A CA 1
ATOM 627 C C . ARG A 1 77 ? -11.404 -7.698 3.863 1.00 92.12 77 ARG A C 1
ATOM 629 O O . ARG A 1 77 ? -10.215 -7.814 3.559 1.00 92.12 77 ARG A O 1
ATOM 636 N N . GLU A 1 78 ? -12.356 -8.481 3.365 1.00 94.94 78 GLU A N 1
ATOM 637 C CA . GLU A 1 78 ? -12.143 -9.498 2.334 1.00 94.94 78 GLU A CA 1
ATOM 638 C C . GLU A 1 78 ? -11.699 -8.878 1.009 1.00 94.94 78 GLU A C 1
ATOM 640 O O . GLU A 1 78 ? -10.694 -9.317 0.446 1.00 94.94 78 GLU A O 1
ATOM 645 N N . GLN A 1 79 ? -12.345 -7.797 0.569 1.00 95.12 79 GLN A N 1
ATOM 646 C CA . GLN A 1 79 ? -11.948 -7.055 -0.629 1.00 95.12 79 GLN A CA 1
ATOM 647 C C . GLN A 1 79 ? -10.495 -6.565 -0.541 1.00 95.12 79 GLN A C 1
ATOM 649 O O . GLN A 1 79 ? -9.703 -6.760 -1.463 1.00 95.12 79 GLN A O 1
ATOM 654 N N . TYR A 1 80 ? -10.092 -6.002 0.599 1.00 95.00 80 TYR A N 1
ATOM 655 C CA . TYR A 1 80 ? -8.712 -5.569 0.828 1.00 95.00 80 TYR A CA 1
ATOM 656 C C . TYR A 1 80 ? -7.713 -6.730 0.921 1.00 95.00 80 TYR A C 1
ATOM 658 O O . TYR A 1 80 ? -6.547 -6.563 0.550 1.00 95.00 80 TYR A O 1
ATOM 666 N N . ASN A 1 81 ? -8.130 -7.902 1.406 1.00 95.38 81 ASN A N 1
ATOM 667 C CA . ASN A 1 81 ? -7.303 -9.110 1.359 1.00 95.38 81 ASN A CA 1
ATOM 668 C C . ASN A 1 81 ? -7.098 -9.588 -0.083 1.00 95.38 81 ASN A C 1
ATOM 670 O O . ASN A 1 81 ? -5.973 -9.941 -0.446 1.00 95.38 81 ASN A O 1
ATOM 674 N N . GLU A 1 82 ? -8.137 -9.533 -0.915 1.00 96.56 82 GLU A N 1
ATOM 675 C CA . GLU A 1 82 ? -8.032 -9.880 -2.330 1.00 96.56 82 GLU A CA 1
ATOM 676 C C . GLU A 1 82 ? -7.150 -8.882 -3.090 1.00 96.56 82 GLU A C 1
ATOM 678 O O . GLU A 1 82 ? -6.220 -9.277 -3.794 1.00 96.56 82 GLU A O 1
ATOM 683 N N . TRP A 1 83 ? -7.320 -7.581 -2.855 1.00 96.12 83 TRP A N 1
ATOM 684 C CA . TRP A 1 83 ? -6.421 -6.563 -3.398 1.00 96.12 83 TRP A CA 1
ATOM 685 C C . TRP A 1 83 ? -4.971 -6.750 -2.944 1.00 96.12 83 TRP A C 1
ATOM 687 O O . TRP A 1 83 ? -4.055 -6.592 -3.749 1.00 96.12 83 TRP A O 1
ATOM 697 N N . ALA A 1 84 ? -4.726 -7.145 -1.693 1.00 96.00 84 ALA A N 1
ATOM 698 C CA . ALA A 1 84 ? -3.378 -7.461 -1.223 1.00 96.00 84 ALA A CA 1
ATOM 699 C C . ALA A 1 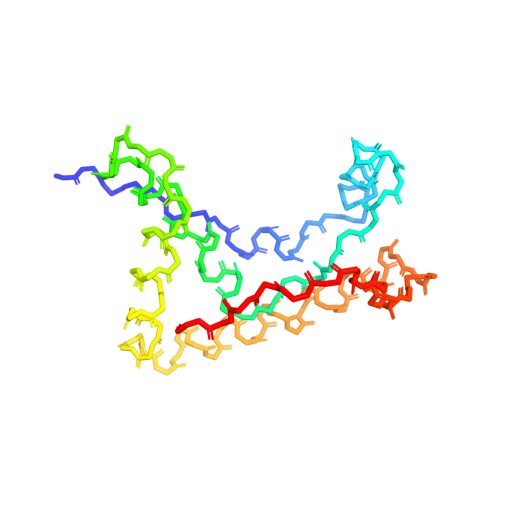84 ? -2.780 -8.682 -1.941 1.00 96.00 84 ALA A C 1
ATOM 701 O O . ALA A 1 84 ? -1.581 -8.704 -2.243 1.00 96.00 84 ALA A O 1
ATOM 702 N N . ARG A 1 85 ? -3.604 -9.693 -2.245 1.00 96.62 85 ARG A N 1
ATOM 703 C CA . ARG A 1 85 ? -3.203 -10.860 -3.041 1.00 96.62 85 ARG A CA 1
ATOM 704 C C . ARG A 1 85 ? -2.819 -10.439 -4.461 1.00 96.62 85 ARG A C 1
ATOM 706 O O . ARG A 1 85 ? -1.738 -10.812 -4.920 1.00 96.62 85 ARG A O 1
ATOM 713 N N . ILE A 1 86 ? -3.657 -9.633 -5.114 1.00 95.94 86 ILE A N 1
ATOM 714 C CA . ILE A 1 86 ? -3.416 -9.089 -6.459 1.00 95.94 86 ILE A CA 1
ATOM 715 C C . ILE A 1 86 ? -2.147 -8.229 -6.469 1.00 95.94 86 ILE A C 1
ATOM 717 O O . ILE A 1 86 ? -1.264 -8.458 -7.292 1.00 95.94 86 ILE A O 1
ATOM 721 N N . GLU A 1 87 ? -1.986 -7.311 -5.512 1.00 95.88 87 GLU A N 1
ATOM 722 C CA . GLU A 1 87 ? -0.796 -6.461 -5.395 1.00 95.88 87 GLU A CA 1
ATOM 723 C C . GLU A 1 87 ? 0.476 -7.298 -5.254 1.00 95.88 87 GLU A C 1
ATOM 725 O O . GLU A 1 87 ? 1.487 -6.986 -5.882 1.00 95.88 87 GLU A O 1
ATOM 730 N N . ARG A 1 88 ? 0.439 -8.385 -4.472 1.00 94.31 88 ARG A N 1
ATOM 731 C CA . ARG A 1 88 ? 1.580 -9.296 -4.320 1.00 94.31 88 ARG A CA 1
ATOM 732 C C . ARG A 1 88 ? 1.952 -9.969 -5.641 1.00 94.31 88 ARG A C 1
ATOM 734 O O . ARG A 1 88 ? 3.137 -10.035 -5.967 1.00 94.31 88 ARG A O 1
ATOM 741 N N . VAL A 1 89 ? 0.962 -10.464 -6.384 1.00 95.25 89 VAL A N 1
ATOM 742 C CA . VAL A 1 89 ? 1.164 -11.120 -7.686 1.00 95.25 89 VAL A CA 1
ATOM 743 C C . VAL A 1 89 ? 1.687 -10.117 -8.715 1.00 95.25 89 VAL A C 1
ATOM 745 O O . VAL A 1 89 ? 2.729 -10.352 -9.323 1.00 95.25 89 VAL A O 1
ATOM 748 N N . ASN A 1 90 ? 1.037 -8.961 -8.848 1.00 95.06 90 ASN A N 1
ATOM 749 C CA . ASN A 1 90 ? 1.428 -7.919 -9.797 1.00 95.06 90 ASN A CA 1
ATOM 750 C C . ASN A 1 90 ? 2.818 -7.353 -9.485 1.00 95.06 90 ASN A C 1
ATOM 752 O O . ASN A 1 90 ? 3.617 -7.121 -10.393 1.00 95.06 90 ASN A O 1
ATOM 756 N N . HIS A 1 91 ? 3.153 -7.195 -8.204 1.00 95.06 91 HIS A N 1
ATOM 757 C CA . HIS A 1 91 ? 4.495 -6.815 -7.777 1.00 95.06 91 HIS A CA 1
ATOM 758 C C . HIS A 1 91 ? 5.544 -7.858 -8.183 1.00 95.06 91 HIS A C 1
ATOM 760 O O . HIS A 1 91 ? 6.599 -7.491 -8.698 1.00 95.06 91 HIS A O 1
ATOM 766 N N . GLN A 1 92 ? 5.273 -9.151 -7.972 1.00 93.69 92 GLN A N 1
ATOM 767 C CA . GLN A 1 92 ? 6.186 -10.226 -8.371 1.00 93.69 92 GLN A CA 1
ATOM 768 C C . GLN A 1 92 ? 6.370 -10.280 -9.894 1.00 93.69 92 GLN A C 1
ATOM 770 O O . GLN A 1 92 ? 7.494 -10.443 -10.361 1.00 93.69 92 GLN A O 1
ATOM 775 N N . ASN A 1 93 ? 5.298 -10.084 -10.664 1.00 93.44 93 ASN A N 1
ATOM 776 C CA . ASN A 1 93 ? 5.357 -10.036 -12.127 1.00 93.44 93 ASN A CA 1
ATOM 777 C C . ASN A 1 93 ? 6.182 -8.836 -12.628 1.00 93.44 93 ASN A C 1
ATOM 779 O O . ASN A 1 93 ? 6.979 -8.968 -13.556 1.00 93.44 93 ASN A O 1
ATOM 783 N N . ALA A 1 94 ? 6.040 -7.668 -11.993 1.00 93.38 94 ALA A N 1
ATOM 784 C CA . ALA A 1 94 ? 6.812 -6.475 -12.342 1.00 93.38 94 ALA A CA 1
ATOM 785 C C . ALA A 1 94 ? 8.291 -6.570 -11.918 1.00 93.38 94 ALA A C 1
ATOM 787 O O . ALA A 1 94 ? 9.169 -6.033 -12.608 1.00 93.38 94 ALA A O 1
ATOM 788 N N . HIS A 1 95 ? 8.562 -7.260 -10.805 1.00 92.06 95 HIS A N 1
ATOM 789 C CA . HIS A 1 95 ? 9.877 -7.399 -10.181 1.00 92.06 95 HIS A CA 1
ATOM 790 C C . HIS A 1 95 ? 10.210 -8.873 -9.877 1.00 92.06 95 HIS A C 1
ATOM 792 O O . HIS A 1 95 ? 10.305 -9.252 -8.708 1.00 92.06 95 HIS A O 1
ATOM 798 N N . PRO A 1 96 ? 10.455 -9.715 -10.900 1.00 91.75 96 PRO A N 1
ATOM 799 C CA . PRO A 1 96 ? 10.682 -11.152 -10.707 1.00 91.75 96 PRO A CA 1
ATOM 800 C C . PRO A 1 96 ? 11.922 -11.460 -9.855 1.00 91.75 96 PRO A C 1
ATOM 802 O O . PRO A 1 96 ? 11.944 -12.441 -9.118 1.00 91.75 96 PRO A O 1
ATOM 805 N N . ASN A 1 97 ? 12.925 -10.577 -9.894 1.00 89.25 97 ASN A N 1
ATOM 806 C CA . ASN A 1 97 ? 14.163 -10.691 -9.118 1.00 89.25 97 ASN A CA 1
ATOM 807 C C . ASN A 1 97 ? 14.057 -10.090 -7.705 1.00 89.25 97 ASN A C 1
ATOM 809 O O . ASN A 1 97 ? 15.054 -10.031 -6.983 1.00 89.25 97 ASN A O 1
ATOM 813 N N . TYR A 1 98 ? 12.885 -9.584 -7.306 1.00 89.56 98 TYR A N 1
ATOM 814 C CA . TYR A 1 98 ? 12.710 -9.022 -5.976 1.00 89.56 98 TYR A CA 1
ATOM 815 C C . TYR A 1 98 ? 12.864 -10.106 -4.911 1.00 89.56 98 TYR A C 1
ATOM 817 O O . TYR A 1 98 ? 12.122 -11.086 -4.880 1.00 89.56 98 TYR A O 1
ATOM 825 N N . LYS A 1 99 ? 13.791 -9.883 -3.979 1.00 85.19 99 LYS A N 1
ATOM 826 C CA . LYS A 1 99 ? 13.937 -10.700 -2.779 1.00 85.19 99 LYS A CA 1
ATOM 827 C C . LYS A 1 99 ? 13.798 -9.816 -1.558 1.00 85.19 99 LYS A C 1
ATOM 829 O O . LYS A 1 99 ? 14.502 -8.815 -1.413 1.00 85.19 99 LYS A O 1
ATOM 834 N N . PHE A 1 100 ? 12.901 -10.205 -0.659 1.00 80.88 100 PHE A N 1
ATOM 835 C CA . PHE A 1 100 ? 12.795 -9.532 0.619 1.00 80.88 100 PHE A CA 1
ATOM 836 C C . PHE A 1 100 ? 14.042 -9.826 1.459 1.00 80.88 100 PHE A C 1
ATOM 838 O O . PHE A 1 100 ? 14.218 -10.928 1.973 1.00 80.88 100 PHE A O 1
ATOM 845 N N . SER A 1 101 ? 14.888 -8.812 1.606 1.00 74.62 101 SER A N 1
ATOM 846 C CA . SER A 1 101 ? 16.004 -8.820 2.542 1.00 74.62 101 SER A CA 1
ATOM 847 C C . SER A 1 101 ? 15.671 -7.841 3.664 1.00 74.62 101 SER A C 1
ATOM 849 O O . SER A 1 101 ? 15.660 -6.628 3.423 1.00 74.62 101 SER A O 1
ATOM 851 N N . PRO A 1 102 ? 15.350 -8.310 4.882 1.00 72.94 102 PRO A N 1
ATOM 852 C CA . PRO A 1 102 ? 15.253 -7.409 6.016 1.00 72.94 102 PRO A CA 1
ATOM 853 C C . PRO A 1 102 ? 16.602 -6.699 6.159 1.00 72.94 102 PRO A C 1
ATOM 855 O O . PRO A 1 102 ? 17.643 -7.342 6.283 1.00 72.94 102 PRO A O 1
ATOM 858 N N . SER A 1 103 ? 16.593 -5.366 6.097 1.00 62.22 103 SER A N 1
ATOM 859 C CA . SER A 1 103 ? 17.751 -4.572 6.505 1.00 62.22 103 SER A CA 1
ATOM 860 C C . SER A 1 103 ? 18.173 -5.061 7.892 1.00 62.22 103 SER A C 1
ATOM 862 O O . SER A 1 103 ? 17.318 -5.191 8.774 1.00 62.22 103 SER A O 1
ATOM 864 N N . LYS A 1 104 ? 19.465 -5.369 8.074 1.00 54.47 104 LYS A N 1
ATOM 865 C CA . LYS A 1 104 ? 20.054 -5.565 9.402 1.00 54.47 104 LYS A CA 1
ATOM 866 C C . LYS A 1 104 ? 19.863 -4.249 10.154 1.00 54.47 104 LYS A C 1
ATOM 868 O O . LYS A 1 104 ? 20.669 -3.334 10.021 1.00 54.47 104 LYS A O 1
ATOM 873 N N . ALA A 1 105 ? 18.748 -4.121 10.863 1.00 51.84 105 ALA A N 1
ATOM 874 C CA . ALA A 1 105 ? 18.462 -2.953 11.665 1.00 51.84 105 ALA A CA 1
ATOM 875 C C . ALA A 1 105 ? 19.504 -2.905 12.783 1.00 51.84 105 ALA A C 1
ATOM 877 O O . ALA A 1 105 ? 19.471 -3.710 13.714 1.00 51.84 105 ALA A O 1
ATOM 878 N N . GLY A 1 106 ? 20.437 -1.963 12.676 1.00 49.69 106 GLY A N 1
ATOM 879 C CA . GLY A 1 106 ? 21.151 -1.476 13.840 1.00 49.69 106 GLY A CA 1
ATOM 880 C C . GLY A 1 106 ? 20.124 -0.996 14.866 1.00 49.69 106 GLY A C 1
ATOM 881 O O . GLY A 1 106 ? 19.308 -0.130 14.571 1.00 49.69 106 GLY A O 1
ATOM 882 N N . VAL A 1 107 ? 20.175 -1.616 16.043 1.00 48.00 107 VAL A N 1
ATOM 883 C CA . VAL A 1 107 ? 19.763 -1.087 17.347 1.00 48.00 107 VAL A CA 1
ATOM 884 C C . VAL A 1 107 ? 18.311 -0.580 17.463 1.00 48.00 107 VAL A C 1
ATOM 886 O O . VAL A 1 107 ? 17.970 0.560 17.177 1.00 48.00 107 VAL A O 1
ATOM 889 N N . ASN A 1 108 ? 17.473 -1.458 18.017 1.00 48.62 108 ASN A N 1
ATOM 890 C CA . ASN A 1 108 ? 16.528 -1.169 19.101 1.00 48.62 108 ASN A CA 1
ATOM 891 C C . ASN A 1 108 ? 15.710 0.143 19.004 1.00 48.62 108 ASN A C 1
ATOM 893 O O . ASN A 1 108 ? 15.953 1.101 19.736 1.00 48.62 108 ASN A O 1
ATOM 897 N N . LYS A 1 109 ? 14.647 0.160 18.191 1.00 47.75 109 LYS A N 1
ATOM 898 C CA . LYS A 1 109 ? 13.501 1.045 18.467 1.00 47.75 109 LYS A CA 1
ATOM 899 C C . LYS A 1 109 ? 12.510 0.276 19.330 1.00 47.75 109 LYS A C 1
ATOM 901 O O . LYS A 1 109 ? 11.747 -0.538 18.813 1.00 47.75 109 LYS A O 1
ATOM 906 N N . LYS A 1 110 ? 12.573 0.513 20.647 1.00 45.44 110 LYS A N 1
ATOM 907 C CA . LYS A 1 110 ? 11.612 0.006 21.636 1.00 45.44 110 LYS A CA 1
ATOM 908 C C . LYS A 1 110 ? 10.189 0.202 21.109 1.00 45.44 110 LYS A C 1
ATOM 910 O O . LYS A 1 110 ? 9.760 1.332 20.885 1.00 45.44 110 LYS A O 1
ATOM 915 N N . ARG A 1 111 ? 9.473 -0.906 20.930 1.00 57.09 111 ARG A N 1
ATOM 916 C CA . ARG A 1 111 ? 8.011 -0.919 20.936 1.00 57.09 111 ARG A CA 1
ATOM 917 C C . ARG A 1 111 ? 7.622 -0.683 22.396 1.00 57.09 111 ARG A C 1
ATOM 919 O O . ARG A 1 111 ? 7.966 -1.514 23.233 1.00 57.09 111 ARG A O 1
ATOM 926 N N . LYS A 1 112 ? 7.094 0.500 22.699 1.00 42.75 112 LYS A N 1
ATOM 927 C CA . LYS A 1 112 ? 6.519 0.817 24.008 1.00 42.75 112 LYS A CA 1
ATOM 928 C C . LYS A 1 112 ? 5.042 0.462 23.975 1.00 42.75 112 LYS A C 1
ATOM 930 O O . LYS A 1 112 ? 4.451 0.669 22.892 1.00 42.75 112 LYS A O 1
#

InterPro domains:
  IPR009071 High mobility group box domain [PF00505] (32-99)
  IPR009071 High mobility group box domain [PS50118] (31-99)
  IPR009071 High mobility group box domain [SM00398] (30-100)
  IPR036910 High mobility group box domain superfamily [G3DSA:1.10.30.10] (29-112)
  IPR036910 High mobility group box domain superfamily [SSF47095] (30-107)
  IPR050917 SOX Transcription Factors [PTHR45803] (11-110)

pLDDT: mean 82.82, std 15.39, range [39.38, 96.62]